Protein AF-A0A2T3LFV1-F1 (afdb_monomer)

Radius of gyration: 23.6 Å; Cα contacts (8 Å, |Δi|>4): 157; chains: 1; bounding box: 59×39×56 Å

Secondary structure (DSSP, 8-state):
-HHHHHHHHHHHHHHHHHS----PPPPHHHHHHHHHHHHHS---S--SS--SS-S--TTSTTHHHHHHHHTT-HHHHHHHHHHHHHTT-HHHHHHHHHHHTTT-TTTHHHHHHHHHHHHHTT-HHHHHHT-TT-HHHHHH-GGG--HHHHHHHHHHHHHHTT-

Sequence (163 aa):
MKVIITTLLLTLSSIALTGCSKATTPQQADIAVFEQFLSENPISSINPSIDIASIYQPGDPLFEGVLNIQRKLWGEAEKALQPLADKKNPEAMYWLATITYGSSIYDTPKAGKMLIEAAELGNPYAALFFSPDSRYCNMYFKNQCSEKWVEKAQKLFAEQAEY

Mean predicted aligned error: 11.83 Å

Foldseek 3Di:
DVVVVVVVVVVVVVVVVVVDDDPDDDDPVVVVVVVVVCVVVPCPDPPPWPPDPDPDTPVRLQNQLVVCVVVVVLVSNCVSLVVVLVVLNLVSLQSNLVSQLPPDPVRVVVSLVSLVSSLVVQDLVSLVCLAPPRPNCVVRPVVRRDVVSVVSSVVSVVVVVVD

Nearest PDB structures (foldseek):
  6x35-assembly1_B  TM=2.427E-01  e=5.540E+00  Sus scrofa
  6jii-assembly1_E  TM=2.186E-01  e=5.848E+00  Sus scrofa

Solvent-accessible surface area (backbone atoms only — not comparable to full-atom values): 9088 Å² total; per-residue (Å²): 111,69,66,61,54,54,55,51,52,53,55,53,52,54,55,64,70,62,71,71,70,70,89,75,77,89,51,80,68,52,53,58,56,49,51,50,51,44,67,78,54,62,75,88,57,82,63,87,66,74,84,56,100,54,94,56,46,94,86,42,86,58,23,64,17,54,53,23,50,76,70,67,36,55,72,60,14,43,67,50,19,46,70,40,29,77,69,66,36,26,65,32,19,32,56,46,19,74,72,28,41,84,72,40,90,77,34,25,63,54,17,51,50,33,22,52,51,9,25,73,71,60,25,34,67,34,17,40,44,25,17,70,84,25,66,66,16,58,73,78,37,52,92,67,37,31,66,71,26,40,58,50,14,54,51,42,49,54,62,59,71,76,112

pLDDT: mean 86.83, std 15.43, range [52.19, 98.81]

Structure (mmCIF, N/CA/C/O backbone):
data_AF-A0A2T3LFV1-F1
#
_entry.id   AF-A0A2T3LFV1-F1
#
loop_
_atom_site.group_PDB
_atom_site.id
_atom_site.type_symbol
_atom_site.label_atom_id
_atom_site.label_alt_id
_atom_site.label_comp_id
_atom_site.label_asym_id
_atom_site.label_entity_id
_atom_site.label_seq_id
_atom_site.pdbx_PDB_ins_code
_atom_site.Cartn_x
_atom_site.Cartn_y
_atom_site.Cartn_z
_atom_site.occupancy
_atom_site.B_iso_or_equiv
_atom_site.auth_seq_id
_atom_site.auth_comp_id
_atom_site.auth_asym_id
_atom_site.auth_atom_id
_atom_site.pdbx_PDB_model_num
ATOM 1 N N . MET A 1 1 ? -48.206 -13.585 -35.178 1.00 58.81 1 MET A N 1
ATOM 2 C CA . MET A 1 1 ? -46.780 -13.233 -34.975 1.00 58.81 1 MET A CA 1
ATOM 3 C C . MET A 1 1 ? -46.550 -11.732 -34.807 1.00 58.81 1 MET A C 1
ATOM 5 O O . MET A 1 1 ? -45.961 -11.350 -33.810 1.00 58.81 1 MET A O 1
ATOM 9 N N . LYS A 1 2 ? -47.054 -10.877 -35.714 1.00 52.62 2 LYS A N 1
ATOM 10 C CA . LYS A 1 2 ? -46.838 -9.416 -35.670 1.00 52.62 2 LYS A CA 1
ATOM 11 C C . LYS A 1 2 ? -47.325 -8.759 -34.367 1.00 52.62 2 LYS A C 1
ATOM 13 O O . LYS A 1 2 ? -46.553 -8.047 -33.750 1.00 52.62 2 LYS A O 1
ATOM 18 N N . VAL A 1 3 ? -48.532 -9.103 -33.900 1.00 58.03 3 VAL A N 1
ATOM 19 C CA . VAL A 1 3 ? -49.111 -8.578 -32.644 1.00 58.03 3 VAL A CA 1
ATOM 20 C C . VAL A 1 3 ? -48.245 -8.921 -31.428 1.00 58.03 3 VAL A C 1
ATOM 22 O O . VAL A 1 3 ? -47.924 -8.029 -30.663 1.00 58.03 3 VAL A O 1
ATOM 25 N N . ILE A 1 4 ? -47.773 -10.167 -31.308 1.00 65.00 4 ILE A N 1
ATOM 26 C CA . ILE A 1 4 ? -46.942 -10.622 -30.177 1.00 65.00 4 ILE A CA 1
ATOM 27 C C . ILE A 1 4 ? -45.608 -9.864 -30.130 1.00 65.00 4 ILE A C 1
ATOM 29 O O . ILE A 1 4 ? -45.181 -9.445 -29.061 1.00 65.00 4 ILE A O 1
ATOM 33 N N . ILE A 1 5 ? -44.979 -9.630 -31.287 1.00 69.19 5 ILE A N 1
ATOM 34 C CA . ILE A 1 5 ? -43.721 -8.875 -31.383 1.00 69.19 5 ILE A CA 1
ATOM 35 C C . ILE A 1 5 ? -43.941 -7.403 -31.005 1.00 69.19 5 ILE A C 1
ATOM 37 O O . ILE A 1 5 ? -43.131 -6.832 -30.280 1.00 69.19 5 ILE A O 1
ATOM 41 N N . THR A 1 6 ? -45.050 -6.792 -31.441 1.00 66.69 6 THR A N 1
ATOM 42 C CA . THR A 1 6 ? -45.380 -5.403 -31.086 1.00 66.69 6 THR A CA 1
ATOM 43 C C . THR A 1 6 ? -45.673 -5.255 -29.592 1.00 66.69 6 THR A C 1
ATOM 45 O O . THR A 1 6 ? -45.178 -4.316 -28.975 1.00 66.69 6 THR A O 1
ATOM 48 N N . THR A 1 7 ? -46.407 -6.195 -28.985 1.00 68.19 7 THR A N 1
ATOM 49 C CA . THR A 1 7 ? -46.670 -6.185 -27.538 1.00 68.19 7 THR A CA 1
ATOM 50 C C . THR A 1 7 ? -45.385 -6.392 -26.733 1.00 68.19 7 THR A C 1
ATOM 52 O O . THR A 1 7 ? -45.170 -5.679 -25.759 1.00 68.19 7 THR A O 1
ATOM 55 N N . LEU A 1 8 ? -44.493 -7.290 -27.174 1.00 66.88 8 LEU A N 1
ATOM 56 C CA . LEU A 1 8 ? -43.214 -7.554 -26.505 1.00 66.88 8 LEU A CA 1
ATOM 57 C C . LEU A 1 8 ? -42.273 -6.336 -26.551 1.00 66.88 8 LEU A C 1
ATOM 59 O O . LEU A 1 8 ? -41.657 -5.988 -25.545 1.00 66.88 8 LEU A O 1
ATOM 63 N N . LEU A 1 9 ? -42.206 -5.646 -27.696 1.00 65.75 9 LEU A N 1
ATOM 64 C CA . LEU A 1 9 ? -41.430 -4.410 -27.867 1.00 65.75 9 LEU A CA 1
ATOM 65 C C . LEU A 1 9 ? -41.971 -3.259 -27.010 1.00 65.75 9 LEU A C 1
ATOM 67 O O . LEU A 1 9 ? -41.186 -2.532 -26.404 1.00 65.75 9 LEU A O 1
ATOM 71 N N . LEU A 1 10 ? -43.297 -3.123 -26.908 1.00 65.25 10 LEU A N 1
ATOM 72 C CA . LEU A 1 10 ? -43.938 -2.147 -26.021 1.00 65.25 10 LEU A 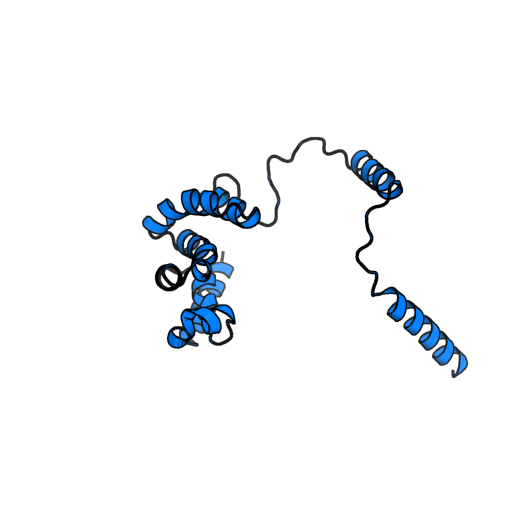CA 1
ATOM 73 C C . LEU A 1 10 ? -43.624 -2.434 -24.549 1.00 65.25 10 LEU A C 1
ATOM 75 O O . LEU A 1 10 ? -43.293 -1.511 -23.812 1.00 65.25 10 LEU A O 1
ATOM 79 N N . THR A 1 11 ? -43.648 -3.700 -24.122 1.00 64.62 11 THR A N 1
ATOM 80 C CA . THR A 1 11 ? -43.294 -4.059 -22.739 1.00 64.62 11 THR A CA 1
ATOM 81 C C . THR A 1 11 ? -41.812 -3.844 -22.428 1.00 64.62 11 THR A C 1
ATOM 83 O O . THR A 1 11 ? -41.490 -3.339 -21.355 1.00 64.62 11 THR A O 1
ATOM 86 N N . LEU A 1 12 ? -40.904 -4.149 -23.365 1.00 64.12 12 LEU A N 1
ATOM 87 C CA . LEU A 1 12 ? -39.463 -3.936 -23.175 1.00 64.12 12 LEU A CA 1
ATOM 88 C C . LEU A 1 12 ? -39.104 -2.442 -23.121 1.00 64.12 12 LEU A C 1
ATOM 90 O O . LEU A 1 12 ? -38.263 -2.035 -22.321 1.00 64.12 12 LEU A O 1
ATOM 94 N N . SER A 1 13 ? -39.773 -1.619 -23.935 1.00 60.50 13 SER A N 1
ATOM 95 C CA . SER A 1 13 ? -39.605 -0.162 -23.944 1.00 60.50 13 SER A CA 1
ATOM 96 C C . SER A 1 13 ? -40.000 0.477 -22.611 1.00 60.50 13 SER A C 1
ATOM 98 O O . SER A 1 13 ? -39.337 1.411 -22.168 1.00 60.50 13 SER A O 1
ATOM 100 N N . SER A 1 14 ? -41.057 -0.012 -21.960 1.00 59.75 14 SER A N 1
ATOM 101 C CA . SER A 1 14 ? -41.512 0.511 -20.665 1.00 59.75 14 SER A CA 1
ATOM 102 C C . SER A 1 14 ? -40.507 0.235 -19.544 1.00 59.75 14 SER A C 1
ATOM 104 O O . SER A 1 14 ? -40.260 1.107 -18.718 1.00 59.75 14 SER A O 1
ATOM 106 N N . ILE A 1 15 ? -39.881 -0.947 -19.552 1.00 60.09 15 ILE A N 1
ATOM 107 C CA . ILE A 1 15 ? -38.874 -1.351 -18.556 1.00 60.09 15 ILE A CA 1
ATOM 108 C C . ILE A 1 15 ? -37.576 -0.548 -18.737 1.00 60.09 15 ILE A C 1
ATOM 110 O O . ILE A 1 15 ? -36.953 -0.138 -17.757 1.00 60.09 15 ILE A O 1
ATOM 114 N N . ALA A 1 16 ? -37.192 -0.261 -19.986 1.00 57.88 16 ALA A N 1
ATOM 115 C CA . ALA A 1 16 ? -36.014 0.549 -20.294 1.00 57.88 16 ALA A CA 1
ATOM 116 C C . ALA A 1 16 ? -36.157 2.020 -19.850 1.00 57.88 16 ALA A C 1
ATOM 118 O O . ALA A 1 16 ? -35.162 2.652 -19.504 1.00 57.88 16 ALA A O 1
ATOM 119 N N . LEU A 1 17 ? -37.381 2.561 -19.816 1.00 55.44 17 LEU A N 1
ATOM 120 C CA . LEU A 1 17 ? -37.647 3.949 -19.413 1.00 55.44 17 LEU A CA 1
ATOM 121 C C . LEU A 1 17 ? -37.727 4.142 -17.889 1.00 55.44 17 LEU A C 1
ATOM 123 O O . LEU A 1 17 ? -37.476 5.243 -17.405 1.00 55.44 17 LEU A O 1
ATOM 127 N N . THR A 1 18 ? -38.030 3.091 -17.118 1.00 57.25 18 THR A N 1
ATOM 128 C CA . THR A 1 18 ? -38.047 3.141 -15.642 1.00 57.25 18 THR A CA 1
ATOM 129 C C . THR A 1 18 ? -36.699 2.796 -15.000 1.00 57.25 18 THR A C 1
ATOM 131 O O . THR A 1 18 ? -36.524 3.007 -13.805 1.00 57.25 18 THR A O 1
ATOM 134 N N . GLY A 1 19 ? -35.735 2.288 -15.777 1.00 52.19 19 GLY A N 1
ATOM 135 C CA . GLY A 1 19 ? -34.422 1.836 -15.293 1.00 52.19 19 GLY A CA 1
ATOM 136 C C . GLY A 1 19 ? -33.420 2.942 -14.933 1.00 52.19 19 GLY A C 1
ATOM 137 O O . GLY A 1 19 ? -32.334 2.642 -14.447 1.00 52.19 19 GLY A O 1
ATOM 138 N N . CYS A 1 20 ? -33.761 4.217 -15.138 1.00 57.62 20 CYS A N 1
ATOM 139 C CA . CYS A 1 20 ? -32.947 5.360 -14.714 1.00 57.62 20 CYS A CA 1
ATOM 140 C C . CYS A 1 20 ? -33.680 6.178 -13.645 1.00 57.62 20 CYS A C 1
ATOM 142 O O . CYS A 1 20 ? -33.999 7.350 -13.851 1.00 57.62 20 CYS A O 1
ATOM 144 N N . SER A 1 21 ? -33.974 5.578 -12.490 1.00 55.09 21 SER A N 1
ATOM 145 C CA . SER A 1 21 ? -34.450 6.360 -11.350 1.00 55.09 21 SER A CA 1
ATOM 146 C C . SER A 1 21 ? -33.308 7.236 -10.829 1.00 55.09 21 SER A C 1
ATOM 148 O O . SER A 1 21 ? -32.258 6.731 -10.430 1.00 55.09 21 SER A O 1
ATOM 150 N N . LYS A 1 22 ? -33.509 8.561 -10.817 1.00 60.97 22 LYS A N 1
ATOM 151 C CA . LYS A 1 22 ? -32.688 9.475 -10.007 1.00 60.97 22 LYS A CA 1
ATOM 152 C C . LYS A 1 22 ? -32.658 8.956 -8.568 1.00 60.97 22 LYS A C 1
ATOM 154 O O . LYS A 1 22 ? -33.663 8.413 -8.115 1.00 60.97 22 LYS A O 1
ATOM 159 N N . ALA A 1 23 ? -31.540 9.152 -7.867 1.00 58.59 23 ALA A N 1
ATOM 160 C CA . ALA A 1 23 ? -31.450 8.856 -6.440 1.00 58.59 23 ALA A CA 1
ATOM 161 C C . ALA A 1 23 ? -32.676 9.444 -5.723 1.00 58.59 23 ALA A C 1
ATOM 163 O O . ALA A 1 23 ? -32.896 10.657 -5.749 1.00 58.59 23 ALA A O 1
ATOM 164 N N . THR A 1 24 ? -33.517 8.573 -5.174 1.00 66.44 24 THR A N 1
ATOM 165 C CA . THR A 1 24 ? -34.716 8.969 -4.446 1.00 66.44 24 THR A CA 1
ATOM 166 C C . THR A 1 24 ? -34.292 9.486 -3.084 1.00 66.44 24 THR A C 1
ATOM 168 O O . THR A 1 24 ? -33.597 8.798 -2.339 1.00 66.44 24 THR A O 1
ATOM 171 N N . THR A 1 25 ? -34.682 10.715 -2.757 1.00 75.31 25 THR A N 1
ATOM 172 C CA . THR A 1 25 ? -34.532 11.234 -1.397 1.00 75.31 25 THR A CA 1
ATOM 173 C C . THR A 1 25 ? -35.437 10.441 -0.456 1.00 75.31 25 THR A C 1
ATOM 175 O O . THR A 1 25 ? -36.617 10.295 -0.793 1.00 75.31 25 THR A O 1
ATOM 178 N N . PRO A 1 26 ? -34.922 9.963 0.692 1.00 76.62 26 PRO A N 1
ATOM 179 C CA . PRO A 1 26 ? -35.723 9.238 1.668 1.00 76.62 26 PRO A CA 1
ATOM 180 C C . PRO A 1 26 ? -36.961 10.041 2.071 1.00 76.62 26 PRO A C 1
ATOM 182 O O . PRO A 1 26 ? -36.871 11.234 2.370 1.00 76.62 26 PRO A O 1
ATOM 185 N N . GLN A 1 27 ? -38.117 9.393 2.055 1.00 84.75 27 GLN A N 1
ATOM 186 C CA . GLN A 1 27 ? -39.394 9.940 2.485 1.00 84.75 27 GLN A CA 1
ATOM 187 C C . GLN A 1 27 ? -39.729 9.459 3.895 1.00 84.75 27 GLN A C 1
ATOM 189 O O . GLN A 1 27 ? -39.237 8.438 4.365 1.00 84.75 27 GLN A O 1
ATOM 194 N N . GLN A 1 28 ? -40.642 10.162 4.564 1.00 85.06 28 GLN A N 1
ATOM 195 C CA . GLN A 1 28 ? -41.092 9.786 5.907 1.00 85.06 28 GLN A CA 1
ATOM 196 C C . GLN A 1 28 ? -41.633 8.345 5.970 1.00 85.06 28 GLN A C 1
ATOM 198 O O . GLN A 1 28 ? -41.467 7.670 6.980 1.00 85.06 28 GLN A O 1
ATOM 203 N N . ALA A 1 29 ? -42.258 7.861 4.891 1.00 87.12 29 ALA A N 1
ATOM 204 C CA . ALA A 1 29 ? -42.754 6.488 4.799 1.00 87.12 29 ALA A CA 1
ATOM 205 C C . ALA A 1 29 ? -41.627 5.436 4.780 1.00 87.12 29 ALA A C 1
ATOM 207 O O . ALA A 1 29 ? -41.835 4.326 5.265 1.00 87.12 29 ALA A O 1
ATOM 208 N N . ASP A 1 30 ? -40.429 5.790 4.304 1.00 85.06 30 ASP A N 1
ATOM 209 C CA . ASP A 1 30 ? -39.273 4.884 4.282 1.00 85.06 30 ASP A CA 1
ATOM 210 C C . ASP A 1 30 ? -38.771 4.583 5.702 1.00 85.06 30 ASP A C 1
ATOM 212 O O . ASP A 1 30 ? -38.242 3.502 5.952 1.00 85.06 30 ASP A O 1
ATOM 216 N N . ILE A 1 31 ? -39.000 5.497 6.657 1.00 87.56 31 ILE A N 1
ATOM 217 C CA . ILE A 1 31 ? -38.698 5.269 8.077 1.00 87.56 31 ILE A CA 1
ATOM 218 C C . ILE A 1 31 ? -39.525 4.098 8.605 1.00 87.56 31 ILE A C 1
ATOM 220 O O . ILE A 1 31 ? -38.981 3.237 9.280 1.00 87.56 31 ILE A O 1
ATOM 224 N N . ALA A 1 32 ? -40.814 4.018 8.263 1.00 89.19 32 ALA A N 1
ATOM 225 C CA . ALA A 1 32 ? -41.669 2.923 8.720 1.00 89.19 32 ALA A CA 1
ATOM 226 C C . ALA A 1 32 ? -41.221 1.566 8.152 1.00 89.19 32 ALA A C 1
ATOM 228 O O . ALA A 1 32 ? -41.220 0.572 8.872 1.00 89.19 32 ALA A O 1
ATOM 229 N N . VAL A 1 33 ? -40.789 1.533 6.887 1.00 88.56 33 VAL A N 1
ATOM 230 C CA . VAL A 1 33 ? -40.232 0.326 6.254 1.00 88.56 33 VAL A CA 1
ATOM 231 C C . VAL A 1 33 ? -38.918 -0.086 6.924 1.00 88.56 33 VAL A C 1
ATOM 233 O O . VAL A 1 33 ? -38.696 -1.268 7.175 1.00 88.56 33 VAL A O 1
ATOM 236 N N . PHE A 1 34 ? -38.055 0.878 7.249 1.00 86.38 34 PHE A N 1
ATOM 237 C CA . PHE A 1 34 ? -36.789 0.612 7.931 1.00 86.38 34 PHE A CA 1
ATOM 238 C C . PHE A 1 34 ? -36.985 0.142 9.379 1.00 86.38 34 PHE A C 1
ATOM 240 O O . PHE A 1 34 ? -36.371 -0.835 9.794 1.00 86.38 34 PHE A O 1
ATOM 247 N N . GLU A 1 35 ? -37.878 0.782 10.132 1.00 88.88 35 GLU A N 1
ATOM 248 C CA . GLU A 1 35 ? -38.274 0.368 11.484 1.00 88.88 35 GLU A CA 1
ATOM 249 C C . GLU A 1 35 ? -38.868 -1.045 11.477 1.00 88.88 35 GLU A C 1
ATOM 251 O O . GLU A 1 35 ? -38.494 -1.880 12.299 1.00 88.88 35 GLU A O 1
ATOM 256 N N . GLN A 1 36 ? -39.735 -1.353 10.505 1.00 91.38 36 GLN A N 1
ATOM 257 C CA . GLN A 1 36 ? -40.260 -2.704 10.320 1.00 91.38 36 GLN A CA 1
ATOM 258 C C . GLN A 1 36 ? -39.123 -3.702 10.075 1.00 91.38 36 GLN A C 1
ATOM 260 O O . GLN A 1 36 ? -39.048 -4.714 10.768 1.00 91.38 36 GLN A O 1
ATOM 265 N N . PHE A 1 37 ? -38.197 -3.391 9.165 1.00 86.62 37 PHE A N 1
ATOM 266 C CA . PHE A 1 37 ? -37.032 -4.231 8.899 1.00 86.62 37 PHE A CA 1
ATOM 267 C C . PHE A 1 37 ? -36.189 -4.474 10.159 1.00 86.62 37 PHE A C 1
ATOM 269 O O . PHE A 1 37 ? -35.820 -5.616 10.423 1.00 86.62 37 PHE A O 1
ATOM 276 N N . LEU A 1 38 ? -35.915 -3.439 10.961 1.00 85.94 38 LEU A N 1
ATOM 277 C CA . LEU A 1 38 ? -35.182 -3.571 12.225 1.00 85.94 38 LEU A CA 1
ATOM 278 C C . LEU A 1 38 ? -35.954 -4.386 13.268 1.00 85.94 38 LEU A C 1
ATOM 280 O O . LEU A 1 38 ? -35.345 -5.120 14.041 1.00 85.94 38 LEU A O 1
ATOM 284 N N . SER A 1 39 ? -37.282 -4.276 13.294 1.00 85.62 39 SER A N 1
ATOM 285 C CA . SER A 1 39 ? -38.127 -5.050 14.206 1.00 85.62 39 SER A CA 1
ATOM 286 C C . SER A 1 39 ? -38.186 -6.536 13.837 1.00 85.62 39 SER A C 1
ATOM 288 O O . SER A 1 39 ? -38.197 -7.390 14.721 1.00 85.62 39 SER A O 1
ATOM 290 N N . GLU A 1 40 ? -38.182 -6.845 12.537 1.00 86.88 40 GLU A N 1
ATOM 291 C CA . GLU A 1 40 ? -38.165 -8.208 11.995 1.00 86.88 40 GLU A CA 1
ATOM 292 C C . GLU A 1 40 ? -36.762 -8.826 12.054 1.00 86.88 40 GLU A C 1
ATOM 294 O O . GLU A 1 40 ? -36.623 -10.043 12.159 1.00 86.88 40 GLU A O 1
ATOM 299 N N . ASN A 1 41 ? -35.724 -7.984 12.041 1.00 78.94 41 ASN A N 1
ATOM 300 C CA . ASN A 1 41 ? -34.317 -8.365 12.138 1.00 78.94 41 ASN A CA 1
ATOM 301 C C . ASN A 1 41 ? -33.677 -7.689 13.359 1.00 78.94 41 ASN A C 1
ATOM 303 O O . ASN A 1 41 ? -32.778 -6.854 13.201 1.00 78.94 41 ASN A O 1
ATOM 307 N N . PRO A 1 42 ? -34.140 -8.007 14.583 1.00 71.50 42 PRO A N 1
ATOM 308 C CA . PRO A 1 42 ? -33.652 -7.349 15.780 1.00 71.50 42 PRO A CA 1
ATOM 309 C C . PRO A 1 42 ? -32.151 -7.594 15.912 1.00 71.50 42 PRO A C 1
ATOM 311 O O . PRO A 1 42 ? -31.697 -8.732 16.041 1.00 71.50 42 PRO A O 1
ATOM 314 N N . ILE A 1 43 ? -31.373 -6.510 15.899 1.00 66.50 43 ILE A N 1
ATOM 315 C CA . ILE A 1 43 ? -29.942 -6.542 16.203 1.00 66.50 43 ILE A CA 1
ATOM 316 C C . ILE A 1 43 ? -29.826 -6.820 17.707 1.00 66.50 43 ILE A C 1
ATOM 318 O O . ILE A 1 43 ? -29.770 -5.909 18.528 1.00 66.50 43 ILE A O 1
ATOM 322 N N . SER A 1 44 ? -29.868 -8.099 18.085 1.00 62.56 44 SER A N 1
ATOM 323 C CA . SER A 1 44 ? -29.849 -8.548 19.486 1.00 62.56 44 SER A CA 1
ATOM 324 C C . SER A 1 44 ? -28.523 -8.246 20.188 1.00 62.56 44 SER A C 1
ATOM 326 O O . SER A 1 44 ? -28.446 -8.225 21.414 1.00 62.56 44 SER A O 1
ATOM 328 N N . SER A 1 45 ? -27.476 -8.005 19.405 1.00 59.75 45 SER A N 1
ATOM 329 C CA . SER A 1 45 ? -26.176 -7.509 19.830 1.00 59.75 45 SER A CA 1
ATOM 330 C C . SER A 1 45 ? -25.501 -6.841 18.634 1.00 59.75 45 SER A C 1
ATOM 332 O O . SER A 1 45 ? -25.677 -7.276 17.495 1.00 59.75 45 SER A O 1
ATOM 334 N N . ILE A 1 46 ? -24.698 -5.798 18.871 1.00 57.91 46 ILE A N 1
ATOM 335 C CA . ILE A 1 46 ? -23.666 -5.441 17.892 1.00 57.91 46 ILE A CA 1
ATOM 336 C C . ILE A 1 46 ? -22.803 -6.693 17.783 1.00 57.91 46 ILE A C 1
ATOM 338 O O . ILE A 1 46 ? -22.218 -7.103 18.788 1.00 57.91 46 ILE A O 1
ATOM 342 N N . ASN A 1 47 ? -22.781 -7.338 16.616 1.00 52.84 47 ASN A N 1
ATOM 343 C CA . ASN A 1 47 ? -21.862 -8.442 16.402 1.00 52.84 47 ASN A CA 1
ATOM 344 C C . ASN A 1 47 ? -20.449 -7.900 16.697 1.00 52.84 47 ASN A C 1
ATOM 346 O O . ASN A 1 47 ? -20.033 -6.941 16.042 1.00 52.84 47 ASN A O 1
ATOM 350 N N . PRO A 1 48 ? -19.731 -8.419 17.713 1.00 53.50 48 PRO A N 1
ATOM 351 C CA . PRO A 1 48 ? -18.387 -7.936 18.018 1.00 53.50 48 PRO A CA 1
ATOM 352 C C . PRO A 1 48 ? -17.432 -8.198 16.849 1.00 53.50 48 PRO A C 1
ATOM 354 O O . PRO A 1 48 ? -16.441 -7.488 16.688 1.00 53.50 48 PRO A O 1
ATOM 357 N N . SER A 1 49 ? -17.753 -9.187 16.009 1.00 52.94 49 SER A N 1
ATOM 358 C CA . SER A 1 49 ? -17.187 -9.312 14.679 1.00 52.94 49 SER A CA 1
ATOM 359 C C . SER A 1 49 ? -17.834 -8.249 13.792 1.00 52.94 49 SER A C 1
ATOM 361 O O . SER A 1 49 ? -18.998 -8.323 13.394 1.00 52.94 49 SER A O 1
ATOM 363 N N . ILE A 1 50 ? -17.042 -7.225 13.492 1.00 52.50 50 ILE A N 1
ATOM 364 C CA . ILE A 1 50 ? -17.253 -6.391 12.320 1.00 52.50 50 ILE A CA 1
ATOM 365 C C . ILE A 1 50 ? -17.011 -7.311 11.115 1.00 52.50 50 ILE A C 1
ATOM 367 O O . ILE A 1 50 ? -15.912 -7.360 10.575 1.00 52.50 50 ILE A O 1
ATOM 371 N N . ASP A 1 51 ? -18.033 -8.065 10.708 1.00 53.47 51 ASP A N 1
ATOM 372 C CA . ASP A 1 51 ? -18.030 -8.890 9.489 1.00 53.47 51 ASP A CA 1
ATOM 373 C C . ASP A 1 51 ? -18.225 -7.993 8.251 1.00 53.47 51 ASP A C 1
ATOM 375 O O . ASP A 1 51 ? -19.069 -8.197 7.382 1.00 53.47 51 ASP A O 1
ATOM 379 N N . ILE A 1 52 ? -17.483 -6.885 8.220 1.00 52.88 52 ILE A N 1
ATOM 380 C CA . ILE A 1 52 ? -17.225 -6.156 6.987 1.00 52.88 52 ILE A CA 1
ATOM 381 C C . ILE A 1 52 ? -16.246 -7.041 6.220 1.00 52.88 52 ILE A C 1
ATOM 383 O O . ILE A 1 52 ? -15.341 -7.608 6.829 1.00 52.88 52 ILE A O 1
ATOM 387 N N . ALA A 1 53 ? -16.402 -7.133 4.899 1.00 60.06 53 ALA A N 1
ATOM 388 C CA . ALA A 1 53 ? -15.531 -7.871 3.978 1.00 60.06 53 ALA A CA 1
ATOM 389 C C . ALA A 1 53 ? -14.092 -7.297 3.894 1.00 60.06 53 ALA A C 1
ATOM 391 O O . ALA A 1 53 ? -13.545 -7.083 2.814 1.00 60.06 53 ALA A O 1
ATOM 392 N N . SER A 1 54 ? -13.490 -6.978 5.036 1.00 70.12 54 SER A N 1
ATOM 393 C CA . SER A 1 54 ? -12.092 -6.640 5.209 1.00 70.12 54 SER A CA 1
ATOM 394 C C . SER A 1 54 ? -11.341 -7.916 5.558 1.00 70.12 54 SER A C 1
ATOM 396 O O . SER A 1 54 ? -11.680 -8.615 6.512 1.00 70.12 54 SER A O 1
ATOM 398 N N . ILE A 1 55 ? -10.279 -8.192 4.808 1.00 81.56 55 ILE A N 1
ATOM 399 C CA . ILE A 1 55 ? -9.322 -9.247 5.157 1.00 81.56 55 ILE A CA 1
ATOM 400 C C . ILE A 1 55 ? -8.596 -8.947 6.480 1.00 81.56 55 ILE A C 1
ATOM 402 O O . ILE A 1 55 ? -8.128 -9.867 7.140 1.00 81.56 55 ILE A O 1
ATOM 406 N N . TYR A 1 56 ? -8.549 -7.676 6.896 1.00 88.12 56 TYR A N 1
ATOM 407 C CA . TYR A 1 56 ? -7.999 -7.254 8.183 1.00 88.12 56 TYR A CA 1
ATOM 408 C C . TYR A 1 56 ? -9.120 -7.191 9.218 1.00 88.12 56 TYR A C 1
ATOM 410 O O . TYR A 1 56 ? -10.093 -6.453 9.035 1.00 88.12 56 TYR A O 1
ATOM 418 N N . GLN A 1 57 ? -8.961 -7.949 10.298 1.00 87.31 57 GLN A N 1
ATOM 419 C CA . GLN A 1 57 ? -9.917 -8.082 11.399 1.00 87.31 57 GLN A CA 1
ATOM 420 C C . GLN A 1 57 ? -9.365 -7.433 12.679 1.00 87.31 57 GLN A C 1
ATOM 422 O O . GLN A 1 57 ? -8.148 -7.257 12.780 1.00 87.31 57 GLN A O 1
ATOM 427 N N . PRO A 1 58 ? -10.203 -7.086 13.677 1.00 88.88 58 PRO A N 1
ATOM 428 C CA . PRO A 1 58 ? -9.713 -6.580 14.958 1.00 88.88 58 PRO A CA 1
ATOM 429 C C . PRO A 1 58 ? -8.630 -7.491 15.557 1.00 88.88 58 PRO A C 1
ATOM 431 O O . PRO A 1 58 ? -8.825 -8.698 15.686 1.00 88.88 58 PRO A O 1
ATOM 434 N N . GLY A 1 59 ? -7.487 -6.905 15.922 1.00 88.44 59 GLY A N 1
ATOM 435 C CA . GLY A 1 59 ? -6.296 -7.634 16.377 1.00 88.44 59 GLY A CA 1
ATOM 436 C C . GLY A 1 59 ? -5.215 -7.811 15.303 1.00 88.44 59 GLY A C 1
ATOM 437 O O . GLY A 1 59 ? -4.057 -8.032 15.657 1.00 88.44 59 GLY A O 1
ATOM 438 N N . ASP A 1 60 ? -5.547 -7.641 14.019 1.00 93.69 60 ASP A N 1
ATOM 439 C CA . ASP A 1 60 ? -4.550 -7.504 12.956 1.00 93.69 60 ASP A CA 1
ATOM 440 C C . ASP A 1 60 ? -3.821 -6.150 13.095 1.00 93.69 60 ASP A C 1
ATOM 442 O O . ASP A 1 60 ? -4.481 -5.117 13.261 1.00 93.69 60 ASP A O 1
ATOM 446 N N . PRO A 1 61 ? -2.477 -6.103 13.009 1.00 96.12 61 PRO A N 1
ATOM 447 C CA . PRO A 1 61 ? -1.722 -4.852 13.073 1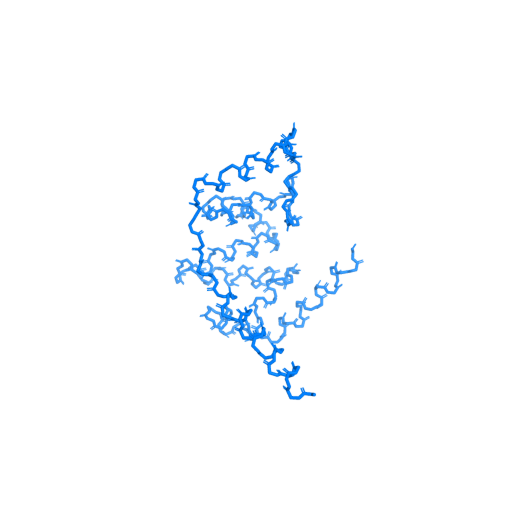.00 96.12 61 PRO A CA 1
ATOM 448 C C . PRO A 1 61 ? -2.170 -3.772 12.072 1.00 96.12 61 PRO A C 1
ATOM 450 O O . PRO A 1 61 ? -2.026 -2.586 12.354 1.00 96.12 61 PRO A O 1
ATOM 453 N N . LEU A 1 62 ? -2.712 -4.155 10.914 1.00 96.31 62 LEU A N 1
ATOM 454 C CA . LEU A 1 62 ? -3.163 -3.246 9.856 1.00 96.31 62 LEU A CA 1
ATOM 455 C C . LEU A 1 62 ? -4.605 -2.769 10.044 1.00 96.31 62 LEU A C 1
ATOM 457 O O . LEU A 1 62 ? -5.009 -1.813 9.378 1.00 96.31 62 LEU A O 1
ATOM 461 N N . PHE A 1 63 ? -5.371 -3.403 10.938 1.00 94.56 63 PHE A N 1
ATOM 462 C CA . PHE A 1 63 ? -6.809 -3.179 11.082 1.00 94.56 63 PHE A CA 1
ATOM 463 C C . PHE A 1 63 ? -7.160 -1.701 11.268 1.00 94.56 63 PHE A C 1
ATOM 465 O O . PHE A 1 63 ? -7.913 -1.140 10.475 1.00 94.56 63 PHE A O 1
ATOM 472 N N . GLU A 1 64 ? -6.566 -1.049 12.269 1.00 95.50 64 GLU A N 1
ATOM 473 C CA . GLU A 1 64 ? -6.848 0.359 12.571 1.00 95.50 64 GLU A CA 1
ATOM 474 C C . GLU A 1 64 ? -6.432 1.288 11.428 1.00 95.50 64 GLU A C 1
ATOM 476 O O . GLU A 1 64 ? -7.146 2.231 11.086 1.00 95.50 64 GLU A O 1
ATOM 481 N N . GLY A 1 65 ? -5.296 1.003 10.789 1.00 96.75 65 GLY A N 1
ATOM 482 C CA . GLY A 1 65 ? -4.820 1.769 9.642 1.00 96.75 65 GLY A CA 1
ATOM 483 C C . GLY A 1 65 ? -5.821 1.743 8.492 1.00 96.75 65 GLY A C 1
ATOM 484 O O . GLY A 1 65 ? -6.276 2.792 8.035 1.00 96.75 65 GLY A O 1
ATOM 485 N N . VAL A 1 66 ? -6.218 0.545 8.062 1.00 95.69 66 VAL A N 1
ATOM 486 C CA . VAL A 1 66 ? -7.136 0.354 6.930 1.00 95.69 66 VAL A CA 1
ATOM 487 C C . VAL A 1 66 ? -8.551 0.832 7.261 1.00 95.69 66 VAL A C 1
ATOM 489 O O . VAL A 1 66 ? -9.191 1.477 6.427 1.00 95.69 66 VAL A O 1
ATOM 492 N N . LEU A 1 67 ? -9.029 0.613 8.488 1.00 93.94 67 LEU A N 1
ATOM 493 C CA . LEU A 1 67 ? -10.318 1.135 8.945 1.00 93.94 67 LEU A CA 1
ATOM 494 C C . LEU A 1 67 ? -10.359 2.669 8.877 1.00 93.94 67 LEU A C 1
ATOM 496 O O . LEU A 1 67 ? -11.339 3.255 8.408 1.00 93.94 67 LEU A O 1
ATOM 500 N N . ASN A 1 68 ? -9.284 3.337 9.299 1.00 96.00 68 ASN A N 1
ATOM 501 C CA . ASN A 1 68 ? -9.191 4.793 9.232 1.00 96.00 68 ASN A CA 1
ATOM 502 C C . ASN A 1 68 ? -9.111 5.306 7.786 1.00 96.00 68 ASN A C 1
ATOM 504 O O . ASN A 1 68 ? -9.721 6.335 7.484 1.00 96.00 68 ASN A O 1
ATOM 508 N N . ILE A 1 69 ? -8.471 4.569 6.869 1.00 95.38 69 ILE A N 1
ATOM 509 C CA . ILE A 1 69 ? -8.515 4.860 5.424 1.00 95.38 69 ILE A CA 1
ATOM 510 C C . ILE A 1 69 ? -9.960 4.822 4.913 1.00 95.38 69 ILE A C 1
ATOM 512 O O . ILE A 1 69 ? -10.424 5.776 4.288 1.00 95.38 69 ILE A O 1
ATOM 516 N N . GLN A 1 70 ? -10.708 3.758 5.215 1.00 92.12 70 GLN A N 1
ATOM 517 C CA . GLN A 1 70 ? -12.105 3.610 4.781 1.00 92.12 70 GLN A CA 1
ATOM 518 C C . GLN A 1 70 ? -13.000 4.743 5.305 1.00 92.12 70 GLN A C 1
ATOM 520 O O . GLN A 1 70 ? -13.903 5.211 4.608 1.00 92.12 70 GLN A O 1
ATOM 525 N N . ARG A 1 71 ? -12.712 5.235 6.514 1.00 93.88 71 ARG A N 1
ATOM 526 C CA . ARG A 1 71 ? -13.407 6.364 7.150 1.00 93.88 71 ARG A CA 1
ATOM 527 C C . ARG A 1 71 ? -12.894 7.740 6.714 1.00 93.88 71 ARG A C 1
ATOM 529 O O . ARG A 1 71 ? -13.435 8.747 7.164 1.00 93.88 71 ARG A O 1
ATOM 536 N N . LYS A 1 72 ? -11.888 7.801 5.833 1.00 94.88 72 LYS A N 1
ATOM 537 C CA . LYS A 1 72 ? -11.216 9.032 5.374 1.00 94.88 72 LYS A CA 1
ATOM 538 C C . LYS A 1 72 ? -10.536 9.826 6.498 1.00 94.88 72 LYS A C 1
ATOM 540 O O . LYS A 1 72 ? -10.352 11.037 6.392 1.00 94.88 72 LYS A O 1
ATOM 545 N N . LEU A 1 73 ? -10.147 9.147 7.574 1.00 96.56 73 LEU A N 1
ATOM 546 C CA . LEU A 1 73 ? -9.409 9.707 8.705 1.00 96.56 73 LEU A CA 1
ATOM 547 C C . LEU A 1 73 ? -7.902 9.588 8.441 1.00 96.56 73 LEU A C 1
ATOM 549 O O . LEU A 1 73 ? -7.195 8.840 9.111 1.00 96.56 73 LEU A O 1
ATOM 553 N N . TRP A 1 74 ? -7.411 10.310 7.429 1.00 95.69 74 TRP A N 1
ATOM 554 C CA . TRP A 1 74 ? -6.061 10.116 6.876 1.00 95.69 74 TRP A CA 1
ATOM 555 C C . TRP A 1 74 ? -4.933 10.274 7.899 1.00 95.69 74 TRP A C 1
ATOM 557 O O . TRP A 1 74 ? -4.017 9.462 7.912 1.00 95.69 74 TRP A O 1
ATOM 567 N N . GLY A 1 75 ? -5.021 11.264 8.792 1.00 96.62 75 GLY A N 1
ATOM 568 C CA . GLY A 1 75 ? -4.005 11.466 9.831 1.00 96.62 75 GLY A CA 1
ATOM 569 C C . GLY A 1 75 ? -3.969 10.345 10.876 1.00 96.62 75 GLY A C 1
ATOM 570 O O . GLY A 1 75 ? -2.900 10.004 11.371 1.00 96.62 75 GLY A O 1
ATOM 571 N N . GLU A 1 76 ? -5.114 9.735 11.192 1.00 98.19 76 GLU A N 1
ATOM 572 C CA . GLU A 1 76 ? -5.162 8.579 12.099 1.00 98.19 76 GLU A CA 1
ATOM 573 C C . GLU A 1 76 ? -4.688 7.301 11.396 1.00 98.19 76 GLU A C 1
ATOM 575 O O . GLU A 1 76 ? -3.971 6.497 11.990 1.00 98.19 76 GLU A O 1
ATOM 580 N N . ALA A 1 77 ? -5.000 7.152 10.104 1.00 98.19 77 ALA A N 1
ATOM 581 C CA . ALA A 1 77 ? -4.448 6.082 9.280 1.00 98.19 77 ALA A CA 1
ATOM 582 C C . ALA A 1 77 ? -2.915 6.161 9.200 1.00 98.19 77 ALA A C 1
ATOM 584 O O . ALA A 1 77 ? -2.244 5.153 9.407 1.00 98.19 77 ALA A O 1
ATOM 585 N N . GLU A 1 78 ? -2.351 7.349 8.965 1.00 98.06 78 GLU A N 1
ATOM 586 C CA . GLU A 1 78 ? -0.900 7.566 8.935 1.00 98.06 78 GLU A CA 1
ATOM 587 C C . GLU A 1 78 ? -0.247 7.184 10.268 1.00 98.06 78 GLU A C 1
ATOM 589 O O . GLU A 1 78 ? 0.694 6.392 10.278 1.00 98.06 78 GLU A O 1
ATOM 594 N N . LYS A 1 79 ? -0.782 7.657 11.403 1.00 98.44 79 LYS A N 1
ATOM 595 C CA . LYS A 1 79 ? -0.267 7.300 12.738 1.00 98.44 79 LYS A CA 1
ATOM 596 C C . LYS A 1 79 ? -0.258 5.791 12.987 1.00 98.44 79 LYS A C 1
ATOM 598 O O . LYS A 1 79 ? 0.675 5.290 13.611 1.00 98.44 79 LYS A O 1
ATOM 603 N N . ALA A 1 80 ? -1.283 5.076 12.522 1.00 98.31 80 ALA A N 1
ATOM 604 C CA . ALA A 1 80 ? -1.378 3.628 12.679 1.00 98.31 80 ALA A CA 1
ATOM 605 C C . ALA A 1 80 ? -0.428 2.865 11.734 1.00 98.31 80 ALA A C 1
ATOM 607 O O . ALA A 1 80 ? 0.176 1.872 12.136 1.00 98.31 80 ALA A O 1
ATOM 608 N N . LEU A 1 81 ? -0.270 3.328 10.490 1.00 98.62 81 LEU A N 1
ATOM 609 C CA . LEU A 1 81 ? 0.478 2.617 9.447 1.00 98.62 81 LEU A CA 1
ATOM 610 C C . LEU A 1 81 ? 1.978 2.937 9.441 1.00 98.62 81 LEU A C 1
ATOM 612 O O . LEU A 1 81 ? 2.779 2.045 9.162 1.00 98.62 81 LEU A O 1
ATOM 616 N N . GLN A 1 82 ? 2.381 4.170 9.767 1.00 98.50 82 GLN A N 1
ATOM 617 C CA . GLN A 1 82 ? 3.779 4.615 9.700 1.00 98.50 82 GLN A CA 1
ATOM 618 C C . GLN A 1 82 ? 4.736 3.719 10.507 1.00 98.50 82 GLN A C 1
ATOM 620 O O . GLN A 1 82 ? 5.723 3.268 9.929 1.00 98.50 82 GLN A O 1
ATOM 625 N N . PRO A 1 83 ? 4.453 3.337 11.771 1.00 98.56 83 PRO A N 1
ATOM 626 C CA . PRO A 1 83 ? 5.364 2.481 12.536 1.00 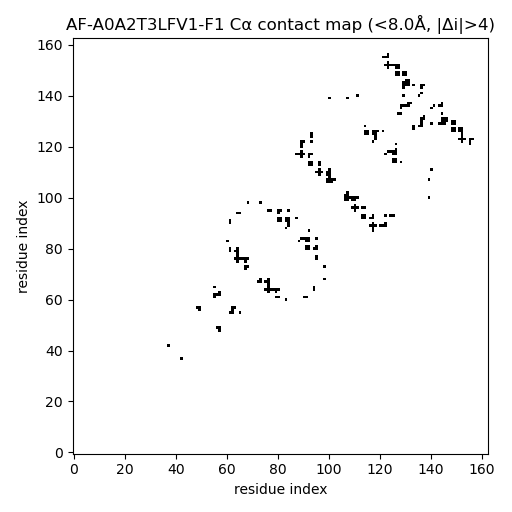98.56 83 PRO A CA 1
ATOM 627 C C . PRO A 1 83 ? 5.558 1.085 11.926 1.00 98.56 83 PRO A C 1
ATOM 629 O O . PRO A 1 83 ? 6.594 0.450 12.134 1.00 98.56 83 PRO A O 1
ATOM 632 N N . LEU A 1 84 ? 4.556 0.578 11.203 1.00 98.62 84 LEU A N 1
ATOM 633 C CA . LEU A 1 84 ? 4.619 -0.708 10.508 1.00 98.62 84 LEU A CA 1
ATOM 634 C C . LEU A 1 84 ? 5.384 -0.574 9.187 1.00 98.62 84 LEU A C 1
ATOM 636 O O . LEU A 1 84 ? 6.228 -1.417 8.879 1.00 98.62 84 LEU A O 1
ATOM 640 N N . ALA A 1 85 ? 5.137 0.505 8.443 1.00 98.44 85 ALA A N 1
ATOM 641 C CA . ALA A 1 85 ? 5.868 0.828 7.224 1.00 98.44 85 ALA A CA 1
ATOM 642 C C . ALA A 1 85 ? 7.362 1.071 7.509 1.00 98.44 85 ALA A C 1
ATOM 644 O O . ALA A 1 85 ? 8.216 0.554 6.793 1.00 98.44 85 ALA A O 1
ATOM 645 N N . ASP A 1 86 ? 7.700 1.751 8.606 1.00 98.12 86 ASP A N 1
ATOM 646 C CA . ASP A 1 86 ? 9.086 1.961 9.050 1.00 98.12 86 ASP A CA 1
ATOM 647 C C . ASP A 1 86 ? 9.804 0.636 9.348 1.00 98.12 86 ASP A C 1
ATOM 649 O O . ASP A 1 86 ? 10.998 0.489 9.083 1.00 98.12 86 ASP A O 1
ATOM 653 N N . LYS A 1 87 ? 9.059 -0.367 9.831 1.00 98.25 87 LYS A N 1
ATOM 654 C CA . LYS A 1 87 ? 9.528 -1.749 10.035 1.00 98.25 87 LYS A CA 1
ATOM 655 C C . LYS A 1 87 ? 9.504 -2.601 8.764 1.00 98.25 87 LYS A C 1
ATOM 657 O O . LYS A 1 87 ? 9.670 -3.815 8.853 1.00 98.25 87 LYS A O 1
ATOM 662 N N . LYS A 1 88 ? 9.312 -1.987 7.594 1.00 98.06 88 LYS A N 1
ATOM 663 C CA . LYS A 1 88 ? 9.301 -2.661 6.290 1.00 98.06 88 LYS A CA 1
ATOM 664 C C . LYS A 1 88 ? 8.178 -3.691 6.144 1.00 98.06 88 LYS A C 1
ATOM 666 O O . LYS A 1 88 ? 8.328 -4.663 5.412 1.00 98.06 88 LYS A O 1
ATOM 671 N N . ASN A 1 89 ? 7.043 -3.490 6.820 1.00 98.50 89 ASN A N 1
ATOM 672 C CA . ASN A 1 89 ? 5.849 -4.284 6.542 1.00 98.50 89 ASN A CA 1
ATOM 673 C C . ASN A 1 89 ? 5.284 -3.878 5.160 1.00 98.50 89 ASN A C 1
ATOM 675 O O . ASN A 1 89 ? 4.893 -2.717 4.993 1.00 98.50 89 ASN A O 1
ATOM 679 N N . PRO A 1 90 ? 5.230 -4.797 4.179 1.00 98.31 90 PRO A N 1
ATOM 680 C CA . PRO A 1 90 ? 4.906 -4.446 2.798 1.00 98.31 90 PRO A CA 1
ATOM 681 C C . PRO A 1 90 ? 3.439 -4.024 2.611 1.00 98.31 90 PRO A C 1
ATOM 683 O O . PRO A 1 90 ? 3.161 -3.112 1.835 1.00 98.31 90 PRO A O 1
ATOM 686 N N . GLU A 1 91 ? 2.508 -4.603 3.373 1.00 97.94 91 GLU A N 1
ATOM 687 C CA . GLU A 1 91 ? 1.096 -4.195 3.371 1.00 97.94 91 GLU A CA 1
ATOM 688 C C . GLU A 1 91 ? 0.911 -2.787 3.949 1.00 97.94 91 GLU A C 1
ATOM 690 O O . GLU A 1 91 ? 0.198 -1.960 3.379 1.00 97.94 91 GLU A O 1
ATOM 695 N N . ALA A 1 92 ? 1.593 -2.470 5.053 1.00 98.50 92 ALA A N 1
ATOM 696 C CA . ALA A 1 92 ? 1.524 -1.142 5.658 1.00 98.50 92 ALA A CA 1
ATOM 697 C C . ALA A 1 92 ? 2.099 -0.065 4.732 1.00 98.50 92 ALA A C 1
ATOM 699 O O . ALA A 1 92 ? 1.508 1.005 4.593 1.00 98.50 92 ALA A O 1
ATOM 700 N N . MET A 1 93 ? 3.226 -0.355 4.074 1.00 98.81 93 MET A N 1
ATOM 701 C CA . MET A 1 93 ? 3.818 0.527 3.066 1.00 98.81 93 MET A CA 1
ATOM 702 C C . MET A 1 93 ? 2.859 0.787 1.906 1.00 98.81 93 MET A C 1
ATOM 704 O O . MET A 1 93 ? 2.709 1.938 1.495 1.00 98.81 93 MET A O 1
ATOM 708 N N . TYR A 1 94 ? 2.192 -0.256 1.400 1.00 98.56 94 TYR A N 1
ATOM 709 C CA . TYR A 1 94 ? 1.186 -0.122 0.350 1.00 98.56 94 TYR A CA 1
ATOM 710 C C . TYR A 1 94 ? 0.045 0.802 0.791 1.00 98.56 94 TYR A C 1
ATOM 712 O O . TYR A 1 94 ? -0.200 1.826 0.145 1.00 98.56 94 TYR A O 1
ATOM 720 N N . TRP A 1 95 ? -0.602 0.503 1.922 1.00 98.25 95 TRP A N 1
ATOM 721 C CA . TRP A 1 95 ? -1.728 1.293 2.424 1.00 98.25 95 TRP A CA 1
ATOM 722 C C . TRP A 1 95 ? -1.342 2.743 2.701 1.00 98.25 95 TRP A C 1
ATOM 724 O O . TRP A 1 95 ? -2.024 3.659 2.238 1.00 98.25 95 TRP A O 1
ATOM 734 N N . LEU A 1 96 ? -0.212 2.970 3.372 1.00 98.56 96 LEU A N 1
ATOM 735 C CA . LEU A 1 96 ? 0.280 4.313 3.655 1.00 98.56 96 LEU A CA 1
ATOM 736 C C . LEU A 1 96 ? 0.575 5.086 2.368 1.00 98.56 96 LEU A C 1
ATOM 738 O O . LEU A 1 96 ? 0.190 6.247 2.225 1.00 98.56 96 LEU A O 1
ATOM 742 N N . ALA A 1 97 ? 1.209 4.445 1.388 1.00 98.19 97 ALA A N 1
ATOM 743 C CA . ALA A 1 97 ? 1.494 5.095 0.123 1.00 98.19 97 ALA A CA 1
ATOM 744 C C . ALA A 1 97 ? 0.217 5.455 -0.646 1.00 98.19 97 ALA A C 1
ATOM 746 O O . ALA A 1 97 ? 0.180 6.522 -1.262 1.00 98.19 97 ALA A O 1
ATOM 747 N N . THR A 1 98 ? -0.841 4.633 -0.567 1.00 96.19 98 THR A N 1
ATOM 748 C CA . THR A 1 98 ? -2.115 4.890 -1.267 1.00 96.19 98 THR A CA 1
ATOM 749 C C . THR A 1 98 ? -2.827 6.164 -0.810 1.00 96.19 98 THR A C 1
ATOM 751 O O . THR A 1 98 ? -3.512 6.795 -1.613 1.00 96.19 98 THR A O 1
ATOM 754 N N . ILE A 1 99 ? -2.618 6.586 0.440 1.00 96.69 99 ILE A N 1
ATOM 755 C CA . ILE A 1 99 ? -3.139 7.857 0.967 1.00 96.69 99 ILE A CA 1
ATOM 756 C C . ILE A 1 99 ? -2.137 9.013 0.862 1.00 96.69 99 ILE A C 1
ATOM 758 O O . ILE A 1 99 ? -2.482 10.151 1.164 1.00 96.69 99 ILE A O 1
ATOM 762 N N . THR A 1 100 ? -0.906 8.738 0.420 1.00 96.62 100 THR A N 1
ATOM 763 C CA . THR A 1 100 ? 0.197 9.712 0.384 1.00 96.62 100 THR A CA 1
ATOM 764 C C . THR A 1 100 ? 0.499 10.210 -1.032 1.00 96.62 100 THR A C 1
ATOM 766 O O . THR A 1 100 ? 0.835 11.380 -1.211 1.00 96.62 100 THR A O 1
ATOM 769 N N . TYR A 1 101 ? 0.381 9.361 -2.066 1.00 93.25 101 TYR A N 1
ATOM 770 C CA . TYR A 1 101 ? 0.899 9.693 -3.406 1.00 93.25 101 TYR A CA 1
ATOM 771 C C . TYR A 1 101 ? 0.262 10.937 -4.040 1.00 93.25 101 TYR A C 1
ATOM 773 O O . TYR A 1 101 ? 0.913 11.605 -4.845 1.00 93.25 101 TYR A O 1
ATOM 781 N N . GLY A 1 102 ? -0.992 11.243 -3.695 1.00 89.31 102 GLY A N 1
ATOM 782 C CA . GLY A 1 102 ? -1.744 12.379 -4.228 1.00 89.31 102 GLY A CA 1
ATOM 783 C C . GLY A 1 102 ? -1.708 13.642 -3.363 1.00 89.31 102 GLY A C 1
ATOM 784 O O . GLY A 1 102 ? -2.308 14.639 -3.758 1.00 89.31 102 GLY A O 1
ATOM 785 N N . SER A 1 103 ? -1.043 13.616 -2.203 1.00 90.50 103 SER A N 1
ATOM 786 C CA . SER A 1 103 ? -1.154 14.676 -1.189 1.00 90.50 103 SER A CA 1
ATOM 787 C C . SER A 1 103 ? -0.357 15.935 -1.531 1.00 90.50 103 SER A C 1
ATOM 789 O O . SER A 1 103 ? -0.825 17.048 -1.298 1.00 90.50 103 SER A O 1
ATOM 791 N N . SER A 1 104 ? 0.837 15.789 -2.111 1.00 92.56 104 SER A N 1
ATOM 792 C CA . SER A 1 104 ? 1.648 16.914 -2.585 1.00 92.56 104 SER A CA 1
ATOM 793 C C . SER A 1 104 ? 2.747 16.456 -3.547 1.00 92.56 104 SER A C 1
ATOM 795 O O . SER A 1 104 ? 3.125 15.284 -3.558 1.00 92.56 104 SER A O 1
ATOM 797 N N . ILE A 1 105 ? 3.347 17.400 -4.285 1.00 91.88 105 ILE A N 1
ATOM 798 C CA . ILE A 1 105 ? 4.518 17.132 -5.143 1.00 91.88 105 ILE A CA 1
ATOM 799 C C . ILE A 1 105 ? 5.726 16.577 -4.368 1.00 91.88 105 ILE A C 1
ATOM 801 O O . ILE A 1 105 ? 6.597 15.945 -4.960 1.00 91.88 105 ILE A O 1
ATOM 805 N N . TYR A 1 106 ? 5.794 16.819 -3.055 1.00 94.81 106 TYR A N 1
ATOM 806 C CA . TYR A 1 106 ? 6.872 16.339 -2.189 1.00 94.81 106 TYR A CA 1
ATOM 807 C C . TYR A 1 106 ? 6.600 14.939 -1.641 1.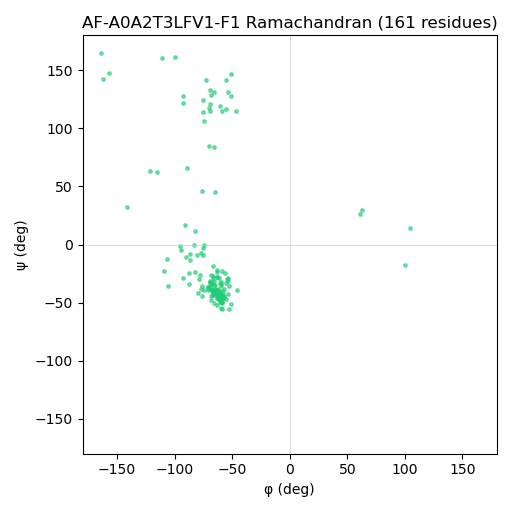00 94.81 106 TYR A C 1
ATOM 809 O O . TYR A 1 106 ? 7.538 14.213 -1.307 1.00 94.81 106 TYR A O 1
ATOM 817 N N . ASP A 1 107 ? 5.330 14.554 -1.563 1.00 95.88 107 ASP A N 1
ATOM 818 C CA . ASP A 1 107 ? 4.908 13.271 -1.014 1.00 95.88 107 ASP A CA 1
ATOM 819 C C . ASP A 1 107 ? 4.784 12.203 -2.095 1.00 95.88 107 ASP A C 1
ATOM 821 O O . ASP A 1 107 ? 5.085 11.040 -1.826 1.00 95.88 107 ASP A O 1
ATOM 825 N N . THR A 1 108 ? 4.478 12.586 -3.341 1.00 96.56 108 THR A N 1
ATOM 826 C CA . THR A 1 108 ? 4.456 11.658 -4.480 1.00 96.56 108 THR A CA 1
ATOM 827 C C . THR A 1 108 ? 5.750 10.835 -4.583 1.00 96.56 108 THR A C 1
ATOM 829 O O . THR A 1 108 ? 5.655 9.608 -4.591 1.00 96.56 108 THR A O 1
ATOM 832 N N . PRO A 1 109 ? 6.971 11.415 -4.564 1.00 96.31 109 PRO A N 1
ATOM 833 C CA . PRO A 1 109 ? 8.199 10.621 -4.648 1.00 96.31 109 PRO A CA 1
ATOM 834 C C . PRO A 1 109 ? 8.424 9.707 -3.436 1.00 96.31 109 PRO A C 1
ATOM 836 O O . PRO A 1 109 ? 9.010 8.636 -3.584 1.00 96.31 109 PRO A O 1
ATOM 839 N N . LYS A 1 110 ? 7.971 10.104 -2.237 1.00 96.88 110 LYS A N 1
ATOM 840 C CA . LYS A 1 110 ? 8.057 9.266 -1.028 1.00 96.88 110 LYS A CA 1
ATOM 841 C C . LYS A 1 110 ? 7.131 8.058 -1.149 1.00 96.88 110 LYS A C 1
ATOM 843 O O . LYS A 1 110 ? 7.572 6.932 -0.941 1.00 96.88 110 LYS A O 1
ATOM 848 N N . ALA A 1 111 ? 5.885 8.288 -1.560 1.00 97.69 111 ALA A N 1
ATOM 849 C CA . ALA A 1 111 ? 4.912 7.233 -1.808 1.00 97.69 111 ALA A CA 1
ATOM 850 C C . ALA A 1 111 ? 5.374 6.277 -2.913 1.00 97.69 111 ALA A C 1
ATOM 852 O O . ALA A 1 111 ? 5.260 5.068 -2.753 1.00 97.69 111 ALA A O 1
ATOM 853 N N . GLY A 1 112 ? 5.971 6.796 -3.990 1.00 97.81 112 GLY A N 1
ATOM 854 C CA . GLY A 1 112 ? 6.541 5.971 -5.057 1.00 97.81 112 GLY A CA 1
ATOM 855 C C . GLY A 1 112 ? 7.643 5.034 -4.560 1.00 97.81 112 GLY A C 1
ATOM 856 O O . GLY A 1 112 ? 7.654 3.860 -4.919 1.00 97.81 112 GLY A O 1
ATOM 857 N N . LYS A 1 113 ? 8.540 5.520 -3.688 1.00 98.00 113 LYS A N 1
ATOM 858 C CA . LYS A 1 113 ? 9.562 4.674 -3.046 1.00 98.00 113 LYS A CA 1
ATOM 859 C C . LYS A 1 113 ? 8.932 3.594 -2.168 1.00 98.00 113 LYS A C 1
ATOM 861 O O . LYS A 1 113 ? 9.324 2.441 -2.287 1.00 98.00 113 LYS A O 1
ATOM 866 N N . MET A 1 114 ? 7.943 3.956 -1.347 1.00 98.50 114 MET A N 1
ATOM 867 C CA . MET A 1 114 ? 7.222 2.995 -0.506 1.00 98.50 114 MET A CA 1
ATOM 868 C C . MET A 1 114 ? 6.507 1.923 -1.337 1.00 98.50 114 MET A C 1
ATOM 870 O O . MET A 1 114 ? 6.591 0.752 -0.996 1.00 98.50 114 MET A O 1
ATOM 874 N N . LEU A 1 115 ? 5.855 2.292 -2.446 1.00 98.56 115 LEU A N 1
ATOM 875 C CA . LEU A 1 115 ? 5.174 1.337 -3.329 1.00 98.56 115 LEU A CA 1
ATOM 876 C C . LEU A 1 115 ? 6.153 0.395 -4.030 1.00 98.56 115 LEU A C 1
ATOM 878 O O . LEU A 1 115 ? 5.882 -0.799 -4.105 1.00 98.56 115 LEU A O 1
ATOM 882 N N . ILE A 1 116 ? 7.284 0.901 -4.538 1.00 98.44 116 ILE A N 1
ATOM 883 C CA . ILE A 1 116 ? 8.303 0.035 -5.152 1.00 98.44 116 ILE A CA 1
ATOM 884 C C . ILE A 1 116 ? 8.858 -0.936 -4.115 1.00 98.44 116 ILE A C 1
ATOM 886 O O . ILE A 1 116 ? 8.928 -2.129 -4.387 1.00 98.44 116 ILE A O 1
ATOM 890 N N . GLU A 1 117 ? 9.205 -0.448 -2.926 1.00 98.62 117 GLU A N 1
ATOM 891 C CA . GLU A 1 117 ? 9.744 -1.293 -1.864 1.00 98.62 117 GLU A CA 1
ATOM 892 C C . GLU A 1 117 ? 8.715 -2.337 -1.397 1.00 98.62 117 GLU A C 1
ATOM 894 O O . GLU A 1 117 ? 9.045 -3.515 -1.283 1.00 98.62 117 GLU A O 1
ATOM 899 N N . ALA A 1 118 ? 7.446 -1.950 -1.228 1.00 98.75 118 ALA A N 1
ATOM 900 C CA . ALA A 1 118 ? 6.353 -2.875 -0.927 1.00 98.75 118 ALA A CA 1
ATOM 901 C C . ALA A 1 118 ? 6.206 -3.960 -2.004 1.00 98.75 118 ALA A C 1
ATOM 903 O O . ALA A 1 118 ? 6.079 -5.142 -1.681 1.00 98.75 118 ALA A O 1
ATOM 904 N N . ALA A 1 119 ? 6.261 -3.576 -3.284 1.00 98.50 119 ALA A N 1
ATOM 905 C CA . ALA A 1 119 ? 6.221 -4.514 -4.399 1.00 98.50 119 ALA A CA 1
ATOM 906 C C . ALA A 1 119 ? 7.425 -5.463 -4.364 1.00 98.50 119 ALA A C 1
ATOM 908 O O . ALA A 1 119 ? 7.279 -6.672 -4.532 1.00 98.50 119 ALA A O 1
ATOM 909 N N . GLU A 1 120 ? 8.629 -4.943 -4.123 1.00 98.25 120 GLU A N 1
ATOM 910 C CA . GLU A 1 120 ? 9.853 -5.736 -4.011 1.00 98.25 120 GLU A CA 1
ATOM 911 C C . GLU A 1 120 ? 9.761 -6.777 -2.894 1.00 98.25 120 GLU A C 1
ATOM 913 O O . GLU A 1 120 ? 10.066 -7.944 -3.156 1.00 98.25 120 GLU A O 1
ATOM 918 N N . LEU A 1 121 ? 9.235 -6.375 -1.735 1.00 98.38 121 LEU A N 1
ATOM 919 C CA . LEU A 1 121 ? 9.004 -7.195 -0.543 1.00 98.38 121 LEU A CA 1
ATOM 920 C C . LEU A 1 121 ? 7.808 -8.159 -0.647 1.00 98.38 121 LEU A C 1
ATOM 922 O O . LEU A 1 121 ? 7.570 -8.921 0.286 1.00 98.38 121 LEU A O 1
ATOM 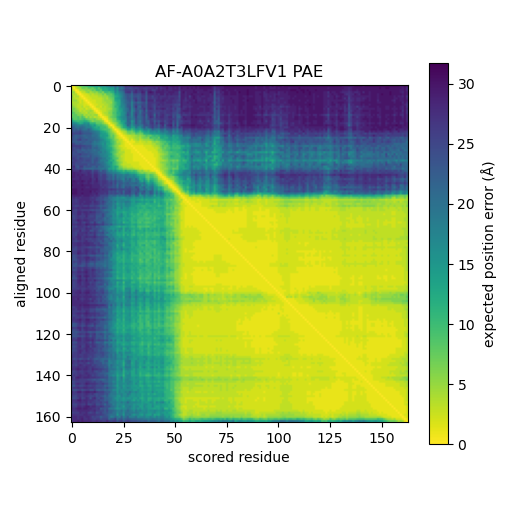926 N N . GLY A 1 122 ? 7.084 -8.167 -1.768 1.00 97.50 122 GLY A N 1
ATOM 927 C CA . GLY A 1 122 ? 6.076 -9.187 -2.059 1.00 97.50 122 GLY A CA 1
ATOM 928 C C . GLY A 1 122 ? 4.623 -8.750 -1.900 1.00 97.50 122 GLY A C 1
ATOM 929 O O . GLY A 1 122 ? 3.749 -9.608 -1.912 1.00 97.50 122 GLY A O 1
ATOM 930 N N . ASN A 1 123 ? 4.321 -7.452 -1.797 1.00 98.38 123 ASN A N 1
ATOM 931 C CA . ASN A 1 123 ? 2.934 -6.993 -1.884 1.00 98.38 123 ASN A CA 1
ATOM 932 C C . ASN A 1 123 ? 2.450 -7.034 -3.355 1.00 98.38 123 ASN A C 1
ATOM 934 O O . ASN A 1 123 ? 2.960 -6.271 -4.189 1.00 98.38 123 ASN A O 1
ATOM 938 N N . PRO A 1 124 ? 1.467 -7.888 -3.706 1.00 98.00 124 PRO A N 1
ATOM 939 C CA . PRO A 1 124 ? 1.010 -8.035 -5.089 1.00 98.00 124 PRO A CA 1
ATOM 940 C C . PRO A 1 124 ? 0.268 -6.798 -5.598 1.00 98.00 124 PRO A C 1
ATOM 942 O O . PRO A 1 124 ? 0.368 -6.461 -6.777 1.00 98.00 124 PRO A O 1
ATOM 945 N N . TYR A 1 125 ? -0.434 -6.080 -4.719 1.00 97.94 125 TYR A N 1
ATOM 946 C CA . TYR A 1 125 ? -1.176 -4.874 -5.080 1.00 97.94 125 TYR A CA 1
ATOM 947 C C . TYR A 1 125 ? -0.246 -3.699 -5.403 1.00 97.94 125 TYR A C 1
ATOM 949 O O . TYR A 1 125 ? -0.517 -2.934 -6.327 1.00 97.94 125 TYR A O 1
ATOM 957 N N . ALA A 1 126 ? 0.87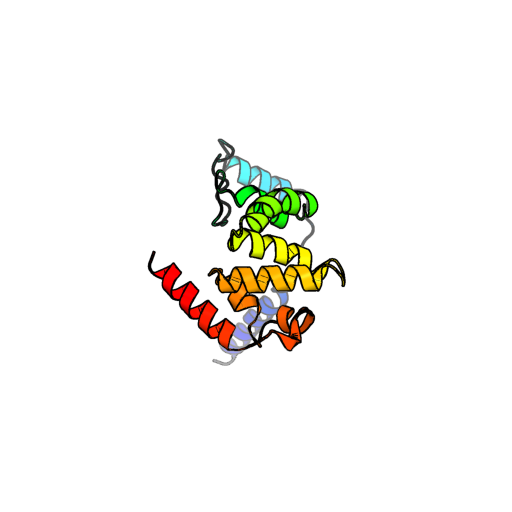6 -3.577 -4.698 1.00 98.44 126 ALA A N 1
ATOM 958 C CA . ALA A 1 126 ? 1.920 -2.598 -4.953 1.00 98.44 126 ALA A CA 1
ATOM 959 C C . ALA A 1 126 ? 2.660 -2.907 -6.259 1.00 98.44 126 ALA A C 1
ATOM 961 O O . ALA A 1 126 ? 2.971 -1.990 -7.014 1.00 98.44 126 ALA A O 1
ATOM 962 N N . ALA A 1 127 ? 2.889 -4.188 -6.571 1.00 98.62 127 ALA A N 1
ATOM 963 C CA . ALA A 1 127 ? 3.394 -4.580 -7.883 1.00 98.62 127 ALA A CA 1
ATOM 964 C C . ALA A 1 127 ? 2.378 -4.211 -8.979 1.00 98.62 127 ALA A C 1
ATOM 966 O O . ALA A 1 127 ? 2.705 -3.468 -9.903 1.00 98.62 127 ALA A O 1
ATOM 967 N N . LEU A 1 128 ? 1.113 -4.618 -8.832 1.00 98.38 128 LEU A N 1
ATOM 968 C CA . LEU A 1 128 ? 0.061 -4.329 -9.811 1.00 98.38 128 LEU A CA 1
ATOM 969 C C . LEU A 1 128 ? -0.147 -2.822 -10.021 1.00 98.38 128 LEU A C 1
ATOM 971 O O . LEU A 1 128 ? -0.449 -2.387 -11.134 1.00 98.38 128 LEU A O 1
ATOM 975 N N . PHE A 1 129 ? 0.062 -2.013 -8.978 1.00 98.19 129 PHE A N 1
ATOM 976 C CA . PHE A 1 129 ? -0.014 -0.559 -9.053 1.00 98.19 129 PHE A CA 1
ATOM 977 C C . PHE A 1 129 ? 0.870 0.013 -10.170 1.00 98.19 129 PHE A C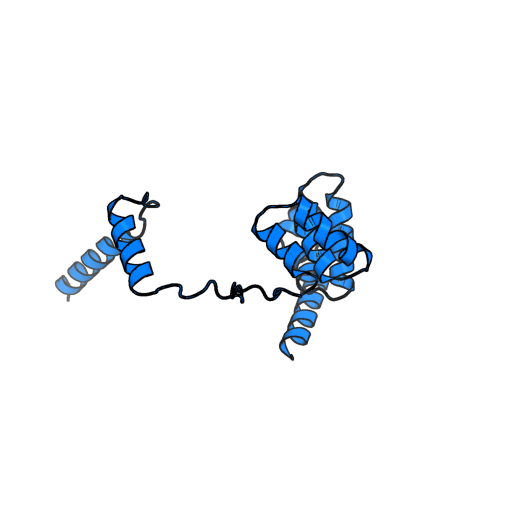 1
ATOM 979 O O . PHE A 1 129 ? 0.441 0.970 -10.812 1.00 98.19 129 PHE A O 1
ATOM 986 N N . PHE A 1 130 ? 2.043 -0.577 -10.445 1.00 98.44 130 PHE A N 1
ATOM 987 C CA . PHE A 1 130 ? 2.979 -0.154 -11.499 1.00 98.44 130 PHE A CA 1
ATOM 988 C C . PHE A 1 130 ? 2.770 -0.840 -12.862 1.00 98.44 130 PHE A C 1
ATOM 990 O O . PHE A 1 130 ? 3.646 -0.776 -13.731 1.00 98.44 130 PHE A O 1
ATOM 997 N N . SER A 1 131 ? 1.613 -1.468 -13.084 1.00 98.25 131 SER A N 1
ATOM 998 C CA . SER A 1 131 ? 1.213 -1.919 -14.420 1.00 98.25 131 SER A CA 1
ATOM 999 C C . SER A 1 131 ? 1.228 -0.754 -15.430 1.00 98.25 131 SER A C 1
ATOM 1001 O O . SER A 1 131 ? 0.796 0.352 -15.080 1.00 98.25 131 SER A O 1
ATOM 1003 N N . PRO A 1 132 ? 1.660 -0.966 -16.688 1.00 97.94 132 PRO A N 1
ATOM 1004 C CA . PRO A 1 132 ? 1.512 0.021 -17.762 1.00 97.94 132 PRO A CA 1
ATOM 1005 C C . PRO A 1 132 ? 0.065 0.466 -18.005 1.00 97.94 132 PRO A C 1
ATOM 1007 O O . PRO A 1 132 ? -0.147 1.599 -18.433 1.00 97.94 132 PRO A O 1
ATOM 1010 N N . ASP A 1 133 ? -0.921 -0.358 -17.646 1.00 97.25 133 ASP A N 1
ATOM 1011 C CA . ASP A 1 133 ? -2.350 -0.033 -17.752 1.00 97.25 133 ASP A CA 1
ATOM 1012 C C . ASP A 1 133 ? -2.895 0.715 -16.522 1.00 97.25 133 ASP A C 1
ATOM 1014 O O . ASP A 1 133 ? -4.025 1.211 -16.513 1.00 97.25 133 ASP A O 1
ATOM 1018 N N . SER A 1 134 ? -2.098 0.843 -15.456 1.00 97.00 134 SER A N 1
ATOM 1019 C CA . SER A 1 134 ? -2.504 1.559 -14.248 1.00 97.00 134 SER A CA 1
ATOM 1020 C C . SER A 1 134 ? -2.608 3.055 -14.525 1.00 97.00 134 SER A C 1
ATOM 1022 O O . SER A 1 134 ? -1.611 3.750 -14.754 1.00 97.00 134 SER A O 1
ATOM 1024 N N . ARG A 1 135 ? -3.829 3.594 -14.433 1.00 96.44 135 ARG A N 1
ATOM 1025 C CA . ARG A 1 135 ? -4.078 5.042 -14.516 1.00 96.44 135 ARG A CA 1
ATOM 1026 C C . ARG A 1 135 ? -3.216 5.818 -13.518 1.00 96.44 135 ARG A C 1
ATOM 1028 O O . ARG A 1 135 ? -2.675 6.865 -13.864 1.00 96.44 135 ARG A O 1
ATOM 1035 N N . TYR A 1 136 ? -3.096 5.316 -12.290 1.00 95.31 136 TYR A N 1
ATOM 1036 C CA . TYR A 1 136 ? -2.357 5.990 -11.223 1.00 95.31 136 TYR A CA 1
ATOM 1037 C C . TYR A 1 136 ? -0.851 5.955 -11.465 1.00 95.31 136 TYR A C 1
ATOM 1039 O O . TYR A 1 136 ? -0.193 6.979 -11.283 1.00 95.31 136 TYR A O 1
ATOM 1047 N N . CYS A 1 137 ? -0.314 4.838 -11.966 1.00 97.19 137 CYS A N 1
ATOM 1048 C CA . CYS A 1 137 ? 1.084 4.802 -12.375 1.00 97.19 137 CYS A CA 1
ATOM 1049 C C . CYS A 1 137 ? 1.355 5.810 -13.489 1.00 97.19 137 CYS A C 1
ATOM 1051 O O . CYS A 1 137 ? 2.244 6.645 -13.360 1.00 97.19 137 CYS A O 1
ATOM 1053 N N . ASN A 1 138 ? 0.541 5.811 -14.546 1.00 97.31 138 ASN A N 1
ATOM 1054 C CA . ASN A 1 138 ? 0.717 6.745 -15.658 1.00 97.31 138 ASN A CA 1
ATOM 1055 C C . ASN A 1 138 ? 0.633 8.214 -15.225 1.00 97.31 138 ASN A C 1
ATOM 1057 O O . ASN A 1 138 ? 1.346 9.059 -15.766 1.00 97.31 138 ASN A O 1
ATOM 1061 N N . MET A 1 139 ? -0.228 8.518 -14.252 1.00 95.56 139 MET A N 1
ATOM 1062 C CA . MET A 1 139 ? -0.436 9.877 -13.761 1.00 95.56 139 MET A CA 1
ATOM 1063 C C . MET A 1 139 ? 0.695 10.365 -12.848 1.00 95.56 139 MET A C 1
ATOM 1065 O O . MET A 1 139 ? 1.138 11.500 -12.998 1.00 95.56 139 MET A O 1
ATOM 1069 N N . TYR A 1 140 ? 1.161 9.533 -11.914 1.00 95.88 140 TYR A N 1
ATOM 1070 C CA . TYR A 1 140 ? 2.070 9.962 -10.842 1.00 95.88 140 TYR A CA 1
ATOM 1071 C C . TYR A 1 140 ? 3.500 9.424 -10.984 1.00 95.88 140 TYR A C 1
ATOM 1073 O O . TYR A 1 140 ? 4.441 10.014 -10.458 1.00 95.88 140 TYR A O 1
ATOM 1081 N N . PHE A 1 141 ? 3.678 8.322 -11.711 1.00 96.56 141 PHE A N 1
ATOM 1082 C CA . PHE A 1 141 ? 4.888 7.495 -11.707 1.00 96.56 141 PHE A CA 1
ATOM 1083 C C . PHE A 1 141 ? 5.254 6.971 -13.100 1.00 96.56 141 PHE A C 1
ATOM 1085 O O . PHE A 1 141 ? 5.807 5.883 -13.234 1.00 96.56 141 PHE A O 1
ATOM 1092 N N . LYS A 1 142 ? 4.963 7.745 -14.153 1.00 95.31 142 LYS A N 1
ATOM 1093 C CA . LYS A 1 142 ? 5.043 7.316 -15.562 1.00 95.31 142 LYS A CA 1
ATOM 1094 C C . LYS A 1 142 ? 6.326 6.559 -15.935 1.00 95.31 142 LYS A C 1
ATOM 1096 O O . LYS A 1 142 ? 6.273 5.590 -16.681 1.00 95.31 142 LYS A O 1
ATOM 1101 N N . ASN A 1 143 ? 7.473 6.979 -15.402 1.00 95.81 143 ASN A N 1
ATOM 1102 C CA . ASN A 1 143 ? 8.778 6.379 -15.711 1.00 95.81 143 ASN A CA 1
ATOM 1103 C C . ASN A 1 143 ? 9.036 5.037 -14.999 1.00 95.81 143 ASN A C 1
ATOM 1105 O O . ASN A 1 143 ? 10.061 4.407 -15.239 1.00 95.81 143 ASN A O 1
ATOM 1109 N N . GLN A 1 144 ? 8.155 4.629 -14.087 1.00 96.81 144 GLN A N 1
ATOM 1110 C CA . GLN A 1 144 ? 8.275 3.412 -13.284 1.00 96.81 144 GLN A CA 1
ATOM 1111 C C . GLN A 1 144 ? 7.296 2.317 -13.736 1.00 96.81 144 GLN A C 1
ATOM 1113 O O . GLN A 1 144 ? 7.465 1.165 -13.329 1.00 96.81 144 GLN A O 1
ATOM 1118 N N . CYS A 1 145 ? 6.315 2.650 -14.586 1.00 97.94 145 CYS A N 1
ATOM 1119 C CA . CYS A 1 145 ? 5.341 1.695 -15.111 1.00 97.94 145 CYS A CA 1
ATOM 1120 C C . CYS A 1 145 ? 6.021 0.702 -16.057 1.00 97.94 145 CYS A C 1
ATOM 1122 O O . CYS A 1 145 ? 6.755 1.103 -16.961 1.00 97.94 145 CYS A O 1
ATOM 1124 N N . SER A 1 146 ? 5.815 -0.597 -15.844 1.00 98.25 146 SER A N 1
ATOM 1125 C CA . SER A 1 146 ? 6.517 -1.632 -16.609 1.00 98.25 146 SER A CA 1
ATOM 1126 C C . SER A 1 146 ? 5.824 -2.985 -16.502 1.00 98.25 146 SER A C 1
ATOM 1128 O O . SER A 1 146 ? 5.390 -3.369 -15.418 1.00 98.25 146 SER A O 1
ATOM 1130 N N . GLU A 1 147 ? 5.803 -3.740 -17.604 1.00 98.25 147 GLU A N 1
ATOM 1131 C CA . GLU A 1 147 ? 5.260 -5.109 -17.660 1.00 98.25 147 GLU A CA 1
ATOM 1132 C C . GLU A 1 147 ? 5.886 -6.052 -16.624 1.00 98.25 147 GLU A C 1
ATOM 1134 O O . GLU A 1 147 ? 5.202 -6.914 -16.079 1.00 98.25 147 GLU A O 1
ATOM 1139 N N . LYS A 1 148 ? 7.151 -5.826 -16.235 1.00 98.12 148 LYS A N 1
ATOM 1140 C CA . LYS A 1 148 ? 7.815 -6.618 -15.182 1.00 98.12 148 LYS A CA 1
ATOM 1141 C C . LYS A 1 148 ? 7.014 -6.654 -13.873 1.00 98.12 148 LYS A C 1
ATOM 1143 O O . LYS A 1 148 ? 7.095 -7.612 -13.108 1.00 98.12 148 LYS A O 1
ATOM 1148 N N . TRP A 1 149 ? 6.277 -5.580 -13.583 1.00 98.44 149 TRP A N 1
ATOM 1149 C CA . TRP A 1 149 ? 5.475 -5.472 -12.372 1.00 98.44 149 TRP A CA 1
ATOM 1150 C C . TRP A 1 149 ? 4.157 -6.234 -12.482 1.00 98.44 149 TRP A C 1
ATOM 1152 O O . TRP A 1 149 ? 3.686 -6.758 -11.475 1.00 98.44 149 TRP A O 1
ATOM 1162 N N . VAL A 1 150 ? 3.605 -6.359 -13.692 1.00 98.50 150 VAL A N 1
ATOM 1163 C CA . VAL A 1 150 ? 2.430 -7.192 -13.976 1.00 98.50 150 VAL A CA 1
ATOM 1164 C C . VAL A 1 150 ? 2.777 -8.660 -13.753 1.00 98.50 150 VAL A C 1
ATOM 1166 O O . VAL A 1 150 ? 2.099 -9.335 -12.982 1.00 98.50 150 VAL A O 1
ATOM 1169 N N . GLU A 1 151 ? 3.879 -9.125 -14.343 1.00 98.44 151 GLU A N 1
ATOM 1170 C CA . GLU A 1 151 ? 4.373 -10.497 -14.169 1.00 98.44 151 GLU A CA 1
ATOM 1171 C C . GLU A 1 151 ? 4.626 -10.816 -12.689 1.00 98.44 151 GLU A C 1
ATOM 1173 O O . GLU A 1 151 ? 4.207 -11.856 -12.176 1.00 98.44 151 GLU A O 1
ATOM 1178 N N . LYS A 1 152 ? 5.263 -9.884 -11.966 1.00 98.31 152 LYS A N 1
ATOM 1179 C CA . LYS A 1 152 ? 5.503 -10.033 -10.529 1.00 98.31 152 LYS A CA 1
ATOM 1180 C C . LYS A 1 152 ? 4.201 -10.096 -9.726 1.00 98.31 152 LYS A C 1
ATOM 1182 O O . LYS A 1 152 ? 4.083 -10.956 -8.858 1.00 98.31 152 LYS A O 1
ATOM 1187 N N . ALA A 1 153 ? 3.232 -9.226 -10.009 1.00 98.44 153 ALA A N 1
ATOM 1188 C CA . ALA A 1 153 ? 1.938 -9.241 -9.333 1.00 98.44 153 ALA A CA 1
ATOM 1189 C C . ALA A 1 153 ? 1.193 -10.563 -9.563 1.00 98.44 153 ALA A C 1
ATOM 1191 O O . ALA A 1 153 ? 0.711 -11.161 -8.608 1.00 98.44 153 ALA A O 1
ATOM 1192 N N . GLN A 1 154 ? 1.146 -11.050 -10.807 1.00 98.38 154 GLN A N 1
ATOM 1193 C CA . GLN A 1 154 ? 0.506 -12.323 -11.155 1.00 98.38 154 GLN A CA 1
ATOM 1194 C C . GLN A 1 154 ? 1.122 -13.497 -10.395 1.00 98.38 154 GLN A C 1
ATOM 1196 O O . GLN A 1 154 ? 0.391 -14.317 -9.844 1.00 98.38 154 GLN A O 1
ATOM 1201 N N . LYS A 1 155 ? 2.458 -13.551 -10.321 1.00 98.19 155 LYS A N 1
ATOM 1202 C CA . LYS A 1 155 ? 3.163 -14.574 -9.547 1.00 98.19 155 LYS A CA 1
ATOM 1203 C C . LYS A 1 155 ? 2.791 -14.517 -8.062 1.00 98.19 155 LYS A C 1
ATOM 1205 O O . LYS A 1 155 ? 2.442 -15.542 -7.493 1.00 98.19 155 LYS A O 1
ATOM 1210 N N . LEU A 1 156 ? 2.827 -13.329 -7.459 1.00 97.69 156 LEU A N 1
ATOM 1211 C CA . LEU A 1 156 ? 2.494 -13.149 -6.044 1.00 97.69 156 LEU A CA 1
ATOM 1212 C C . LEU A 1 156 ? 1.031 -13.518 -5.743 1.00 97.69 156 LEU A C 1
ATOM 1214 O O . LEU A 1 156 ? 0.757 -14.149 -4.729 1.00 97.69 156 LEU A O 1
ATOM 1218 N N . PHE A 1 157 ? 0.090 -13.177 -6.630 1.00 97.12 157 PHE A N 1
ATOM 1219 C CA . PHE A 1 157 ? -1.308 -13.590 -6.476 1.00 97.12 157 PHE A CA 1
ATOM 1220 C C . PHE A 1 157 ? -1.494 -15.103 -6.614 1.00 97.12 157 PHE A C 1
ATOM 1222 O O . PHE A 1 157 ? -2.283 -15.678 -5.870 1.00 97.12 157 PHE A O 1
ATOM 1229 N N . ALA A 1 158 ? -0.776 -15.752 -7.535 1.00 97.12 158 ALA A N 1
ATOM 1230 C CA . ALA A 1 158 ? -0.806 -17.206 -7.658 1.00 97.12 158 ALA A CA 1
ATOM 1231 C C . ALA A 1 158 ? -0.290 -17.882 -6.377 1.00 97.12 158 ALA A C 1
ATOM 1233 O O . ALA A 1 158 ? -0.962 -18.765 -5.862 1.00 97.12 158 ALA A O 1
ATOM 1234 N N . GLU A 1 159 ? 0.829 -17.406 -5.820 1.00 95.44 159 GLU A N 1
ATOM 1235 C CA . GLU A 1 159 ? 1.375 -17.897 -4.546 1.00 95.44 159 GLU A CA 1
ATOM 1236 C C . GLU A 1 159 ? 0.385 -1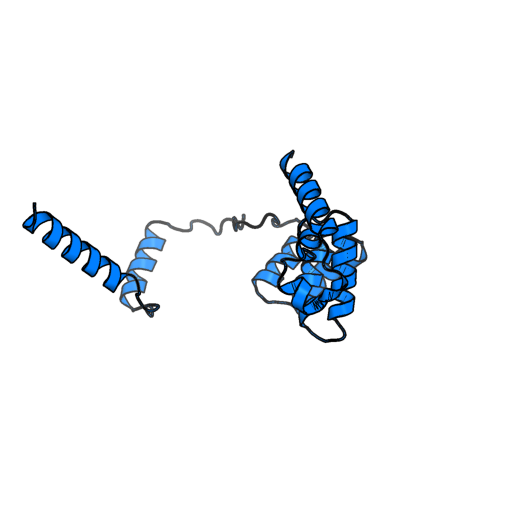7.711 -3.384 1.00 95.44 159 GLU A C 1
ATOM 1238 O O . GLU A 1 159 ? 0.246 -18.595 -2.548 1.00 95.44 159 GLU A O 1
ATOM 1243 N N . GLN A 1 160 ? -0.334 -16.586 -3.330 1.00 90.50 160 GLN A N 1
ATOM 1244 C CA . GLN A 1 160 ? -1.346 -16.345 -2.295 1.00 90.50 160 GLN A CA 1
ATOM 1245 C C . GLN A 1 160 ? -2.580 -17.242 -2.430 1.00 90.50 160 GLN A C 1
ATOM 1247 O O . GLN A 1 160 ? -3.181 -17.583 -1.419 1.00 90.50 160 GLN A O 1
ATOM 1252 N N . ALA A 1 161 ? -2.962 -17.617 -3.652 1.00 90.81 161 ALA A N 1
ATOM 1253 C CA . ALA A 1 161 ? -4.134 -18.452 -3.910 1.00 90.81 161 ALA A CA 1
ATOM 1254 C C . ALA A 1 161 ? -3.924 -19.939 -3.564 1.00 90.81 161 ALA A C 1
ATOM 1256 O O . ALA A 1 161 ? -4.880 -20.713 -3.604 1.00 90.81 161 ALA A O 1
ATOM 1257 N N . GLU A 1 162 ? -2.690 -20.350 -3.261 1.00 89.25 162 GLU A N 1
ATOM 1258 C CA . GLU A 1 162 ? -2.363 -21.712 -2.822 1.00 89.25 162 GLU A CA 1
ATOM 1259 C C . GLU A 1 162 ? -2.643 -21.962 -1.326 1.00 89.25 162 GLU A C 1
ATOM 1261 O O . GLU A 1 162 ? -2.580 -23.114 -0.889 1.00 89.25 162 GLU A O 1
ATOM 1266 N N . TYR A 1 163 ? -2.961 -20.914 -0.555 1.00 63.12 163 TYR A N 1
ATOM 1267 C CA . TYR A 1 163 ? -3.261 -20.965 0.883 1.00 63.12 163 TYR A CA 1
ATOM 1268 C C . TYR A 1 163 ?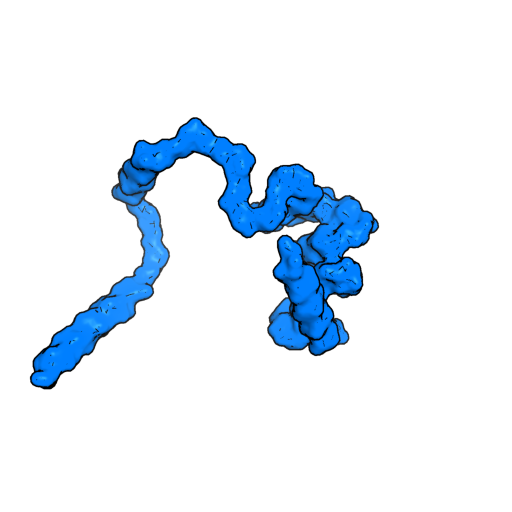 -4.756 -20.778 1.164 1.00 63.12 163 TYR A C 1
ATOM 1270 O O . TYR A 1 163 ? -5.239 -21.422 2.125 1.00 63.12 163 TYR A O 1
#